Protein AF-W1XND2-F1 (afdb_monomer_lite)

Sequence (72 aa):
GALFNGWLSFRLGRKYSLMAGAILFVLGSIGSAFATSVEMLIAARVVLGIAVGIASYTAPLYLSEMASENVR

InterPro domains:
  IPR005828 Major facilitator, sugar transporter-like [PF00083] (1-72)
  IPR005829 Sugar transporter, conserved site [PS00217] (47-72)
  IPR020846 Major facilitator superfamily domain [PS50850] (1-72)
  IPR036259 MFS transporter superfamily [G3DSA:1.20.1250.20] (1-72)
  IPR036259 MFS transporter superfamily [SSF103473] (1-72)
  IPR050360 Major Facilitator Superfamily Sugar Transporters [PTHR48022] (1-72)

Radius of gyration: 14.87 Å; chains: 1; bounding box: 39×29×38 Å

Foldseek 3Di:
DPPVVVVVVVPPDLVVLLVVLVVLLVVLVVQCVPDPDPVSNVVSVVSNVVSVVSNVVSVVVVVVVVPPPVPD

Structure (mmCIF, N/CA/C/O backbone):
data_AF-W1XND2-F1
#
_entry.id   AF-W1XND2-F1
#
loop_
_atom_site.group_PDB
_atom_site.id
_atom_site.type_symbol
_atom_site.label_atom_id
_atom_site.label_alt_id
_atom_site.label_comp_id
_atom_site.label_asym_id
_atom_site.label_entity_id
_atom_site.label_seq_id
_atom_site.pdbx_PDB_ins_code
_atom_site.Cartn_x
_atom_site.Cartn_y
_atom_site.Cartn_z
_atom_site.occupancy
_atom_site.B_iso_or_equiv
_atom_site.auth_seq_id
_atom_site.auth_comp_id
_atom_site.auth_asym_id
_atom_site.auth_atom_id
_atom_site.pdbx_PDB_model_num
ATOM 1 N N . GLY A 1 1 ? -0.112 -14.802 -3.441 1.00 42.56 1 GLY A N 1
ATOM 2 C CA . GLY A 1 1 ? -0.565 -13.409 -3.254 1.00 42.56 1 GLY A CA 1
ATOM 3 C C . GLY 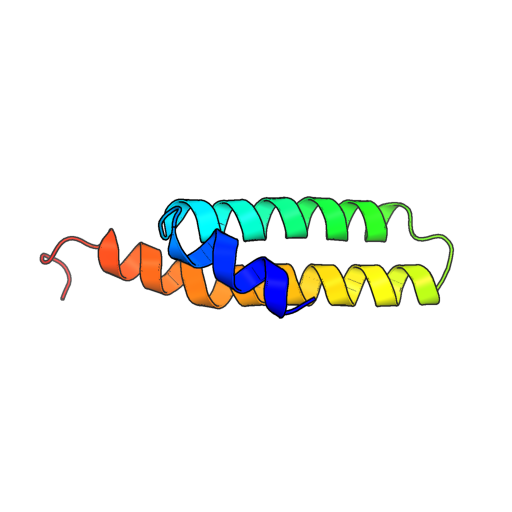A 1 1 ? -1.692 -13.309 -2.242 1.00 42.56 1 GLY A C 1
ATOM 4 O O . GLY A 1 1 ? -1.460 -12.843 -1.139 1.00 42.56 1 GLY A O 1
ATOM 5 N N . ALA A 1 2 ? -2.890 -13.793 -2.586 1.00 46.28 2 ALA A N 1
ATOM 6 C CA . ALA A 1 2 ? -4.098 -13.662 -1.758 1.00 46.28 2 ALA A CA 1
ATOM 7 C C . ALA A 1 2 ? -4.146 -14.551 -0.494 1.00 46.28 2 ALA A C 1
ATOM 9 O O . ALA A 1 2 ? -4.752 -14.161 0.498 1.00 46.28 2 ALA A O 1
ATOM 10 N N . LEU A 1 3 ? -3.481 -15.714 -0.489 1.00 48.91 3 LEU A N 1
ATOM 11 C CA . LEU A 1 3 ? -3.583 -16.671 0.627 1.00 48.91 3 LEU A CA 1
ATOM 12 C C . LEU A 1 3 ? -2.805 -16.255 1.890 1.00 48.91 3 LEU A C 1
ATOM 14 O O . LEU A 1 3 ? -3.206 -16.614 2.991 1.00 48.91 3 LEU A O 1
ATOM 18 N N . PHE A 1 4 ? -1.738 -15.458 1.756 1.00 51.50 4 PHE A N 1
ATOM 19 C CA . PHE A 1 4 ? -0.929 -15.009 2.902 1.00 51.50 4 PHE A CA 1
ATOM 20 C C . PHE A 1 4 ? -1.390 -13.670 3.502 1.00 51.50 4 PHE A C 1
ATOM 22 O O . PHE A 1 4 ? -1.197 -13.443 4.694 1.00 51.50 4 PHE A O 1
ATOM 29 N N . ASN A 1 5 ? -2.056 -12.805 2.727 1.00 49.03 5 ASN A N 1
ATOM 30 C CA . ASN A 1 5 ? -2.546 -11.517 3.240 1.00 49.03 5 ASN A CA 1
ATOM 31 C C . ASN A 1 5 ? -3.780 -11.656 4.146 1.00 49.03 5 ASN A C 1
ATOM 33 O O . ASN A 1 5 ? -3.964 -10.845 5.053 1.00 49.03 5 ASN A O 1
ATOM 37 N N . GLY A 1 6 ? -4.608 -12.685 3.937 1.00 49.84 6 GLY A N 1
ATOM 38 C CA . GLY A 1 6 ? -5.809 -12.907 4.748 1.00 49.84 6 GLY A CA 1
ATOM 39 C C . GLY A 1 6 ? -5.500 -13.306 6.194 1.00 49.84 6 GLY A C 1
ATOM 40 O O . GLY A 1 6 ? -6.163 -12.835 7.117 1.00 49.84 6 GLY A O 1
ATOM 41 N N . TRP A 1 7 ? -4.457 -14.117 6.414 1.00 47.38 7 TRP A N 1
ATOM 42 C CA . TRP A 1 7 ? -4.139 -14.642 7.749 1.00 47.38 7 TRP A CA 1
ATOM 43 C C . TRP A 1 7 ? -3.501 -13.591 8.670 1.00 47.38 7 TRP A C 1
ATOM 45 O O . TRP A 1 7 ? -3.734 -13.605 9.877 1.00 47.38 7 TRP A O 1
ATOM 55 N N . LEU A 1 8 ? -2.756 -12.633 8.103 1.00 47.97 8 LEU A N 1
ATOM 56 C CA . LEU A 1 8 ? -2.173 -11.527 8.868 1.00 47.97 8 LEU A CA 1
ATOM 57 C C . LEU A 1 8 ? -3.199 -10.415 9.160 1.00 47.97 8 LEU A C 1
ATOM 59 O O . LEU A 1 8 ? -3.181 -9.824 10.238 1.00 47.97 8 LEU A O 1
ATOM 63 N N . SER A 1 9 ? -4.136 -10.163 8.239 1.00 46.03 9 SER A N 1
ATOM 64 C CA . SER A 1 9 ? -5.135 -9.094 8.385 1.00 46.03 9 SER A CA 1
ATOM 65 C C . SER A 1 9 ? -6.207 -9.407 9.443 1.00 46.03 9 SER A C 1
ATOM 67 O O . SER A 1 9 ? -6.699 -8.491 10.100 1.00 46.03 9 SER A O 1
ATOM 69 N N . PHE A 1 10 ? -6.510 -10.686 9.704 1.00 49.75 10 PHE A N 1
ATOM 70 C CA . PHE A 1 10 ? -7.578 -11.055 10.642 1.00 49.75 10 PHE A CA 1
ATOM 71 C C . PHE A 1 10 ? -7.183 -11.001 12.129 1.00 49.75 10 PHE A C 1
ATOM 73 O O . PHE A 1 10 ? -8.061 -10.969 12.988 1.00 49.75 10 PHE A O 1
ATOM 80 N N . ARG A 1 11 ? -5.883 -10.987 12.466 1.00 50.28 11 ARG A N 1
ATOM 81 C CA . ARG A 1 11 ? -5.428 -11.131 13.866 1.00 50.28 11 ARG A CA 1
ATOM 82 C C . ARG A 1 11 ? -4.909 -9.856 14.530 1.00 50.28 11 ARG A C 1
ATOM 84 O O . ARG A 1 11 ? -4.823 -9.829 15.751 1.00 50.28 11 ARG A O 1
ATOM 91 N N . LEU A 1 12 ? -4.566 -8.816 13.765 1.00 54.03 12 LEU A N 1
ATOM 92 C CA . LEU A 1 12 ? -3.870 -7.643 14.313 1.00 54.03 12 LEU A CA 1
ATOM 93 C C . LEU A 1 12 ? -4.772 -6.431 14.605 1.00 54.03 12 LEU A C 1
ATOM 95 O O . LEU A 1 12 ? -4.420 -5.622 15.452 1.00 54.03 12 LEU A O 1
ATOM 99 N N . GLY A 1 13 ? -5.958 -6.312 14.003 1.00 63.16 1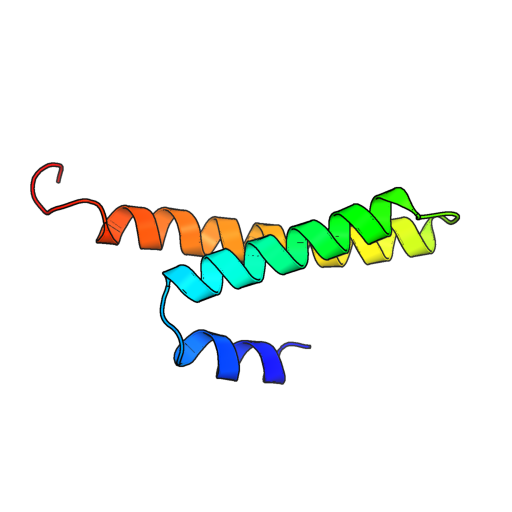3 GLY A N 1
ATOM 100 C CA . GLY A 1 13 ? -6.865 -5.178 14.234 1.00 63.16 13 GLY A CA 1
ATOM 101 C C . GLY A 1 13 ? -6.751 -4.074 13.176 1.00 63.16 13 GLY A C 1
ATOM 102 O O . GLY A 1 13 ? -5.767 -3.959 12.445 1.00 63.16 13 GLY A O 1
ATOM 103 N N . ARG A 1 14 ? -7.804 -3.261 13.058 1.00 67.44 14 ARG A N 1
ATOM 104 C CA . ARG A 1 14 ? -8.042 -2.356 11.913 1.00 67.44 14 ARG A CA 1
ATOM 105 C C . ARG A 1 14 ? -6.951 -1.293 11.724 1.00 67.44 14 ARG A C 1
ATOM 107 O O . ARG A 1 14 ? -6.556 -1.024 10.593 1.00 67.44 14 ARG A O 1
ATOM 114 N N . LYS A 1 15 ? -6.350 -0.808 12.817 1.00 69.19 15 LYS A N 1
ATOM 115 C CA . LYS A 1 15 ? -5.155 0.062 12.801 1.00 69.19 15 LYS A CA 1
ATOM 116 C C . LYS A 1 15 ? -3.966 -0.570 12.060 1.00 69.19 15 LYS A C 1
ATOM 118 O O . LYS A 1 15 ? -3.273 0.111 11.309 1.00 69.19 15 LYS A O 1
ATOM 123 N N . TYR A 1 16 ? -3.735 -1.869 12.244 1.00 71.62 16 TYR A N 1
ATOM 124 C CA . TYR A 1 16 ? -2.607 -2.567 11.626 1.00 71.62 16 TYR A CA 1
ATOM 125 C C . TYR A 1 16 ? -2.836 -2.857 10.146 1.00 71.62 16 TYR A C 1
ATOM 127 O O . TYR A 1 16 ? -1.878 -2.830 9.381 1.00 71.62 16 TYR A O 1
ATOM 135 N N . SER A 1 17 ? -4.085 -3.064 9.720 1.00 74.94 17 SER A N 1
ATOM 136 C CA . SER A 1 17 ? -4.404 -3.161 8.287 1.00 74.94 17 SER A CA 1
ATOM 137 C C . SER A 1 17 ? -4.128 -1.837 7.564 1.00 74.94 17 SER A C 1
ATOM 139 O O . SER A 1 17 ? -3.579 -1.837 6.463 1.00 74.94 17 SER A O 1
ATOM 141 N N . LEU A 1 18 ? -4.401 -0.703 8.219 1.00 79.12 18 LEU A N 1
ATOM 142 C CA . LEU A 1 18 ? -4.094 0.627 7.688 1.00 79.12 18 LEU A CA 1
ATOM 143 C C . LEU A 1 18 ? -2.574 0.890 7.645 1.00 79.12 18 LEU A C 1
ATOM 145 O O . LEU A 1 18 ? -2.064 1.372 6.636 1.00 79.12 18 LEU A O 1
ATOM 149 N N . MET A 1 19 ? -1.828 0.477 8.681 1.00 78.81 19 MET A N 1
ATOM 150 C CA . MET A 1 19 ? -0.353 0.501 8.673 1.00 78.81 19 MET A CA 1
ATOM 151 C C . MET A 1 19 ? 0.253 -0.408 7.597 1.00 78.81 19 MET A C 1
ATOM 153 O O . MET A 1 19 ? 1.200 -0.004 6.929 1.00 78.81 19 MET A O 1
ATOM 157 N N . ALA A 1 20 ? -0.279 -1.615 7.399 1.00 78.94 20 ALA A N 1
ATOM 158 C CA . ALA A 1 20 ? 0.198 -2.530 6.365 1.00 78.94 20 ALA A CA 1
ATOM 159 C C . ALA A 1 20 ? -0.004 -1.941 4.960 1.00 78.94 20 ALA A C 1
ATOM 161 O O . ALA A 1 20 ? 0.907 -2.000 4.133 1.00 78.94 20 ALA A O 1
ATOM 162 N N . GLY A 1 21 ? -1.158 -1.307 4.714 1.00 82.81 21 GLY A N 1
ATOM 163 C CA . GLY A 1 21 ? -1.412 -0.546 3.489 1.00 82.81 21 GLY A CA 1
ATOM 164 C C . GLY A 1 21 ? -0.412 0.598 3.295 1.00 82.81 21 GLY A C 1
ATOM 165 O O . GLY A 1 21 ? 0.147 0.741 2.211 1.00 82.81 21 GLY A O 1
ATOM 166 N N . ALA A 1 22 ? -0.109 1.360 4.350 1.00 82.25 22 ALA A N 1
ATOM 167 C CA . ALA A 1 22 ? 0.878 2.440 4.292 1.00 82.25 22 ALA A CA 1
ATOM 168 C C . ALA A 1 22 ? 2.297 1.934 3.968 1.00 82.25 22 ALA A C 1
ATOM 170 O O . ALA A 1 22 ? 2.979 2.513 3.126 1.00 82.25 22 ALA A O 1
ATOM 171 N N . ILE A 1 23 ? 2.731 0.825 4.575 1.00 84.44 23 ILE A N 1
ATOM 172 C CA . ILE A 1 23 ? 4.042 0.216 4.292 1.00 84.44 23 ILE A CA 1
ATOM 173 C C . ILE A 1 23 ? 4.112 -0.258 2.835 1.00 84.44 23 ILE A C 1
ATOM 175 O O . ILE A 1 23 ? 5.083 0.033 2.138 1.00 84.44 23 ILE A O 1
ATOM 179 N N . LEU A 1 24 ? 3.069 -0.935 2.344 1.00 84.62 24 LEU A N 1
ATOM 180 C CA . LEU A 1 24 ? 2.985 -1.357 0.942 1.00 84.62 24 LEU A CA 1
ATOM 181 C C . LEU A 1 24 ? 3.005 -0.164 -0.020 1.00 84.62 24 LEU A C 1
ATOM 183 O O . LEU A 1 24 ? 3.631 -0.242 -1.076 1.00 84.62 24 LEU A O 1
ATOM 187 N N . PHE A 1 25 ? 2.366 0.947 0.352 1.00 87.62 25 PHE A N 1
ATOM 188 C CA . PHE A 1 25 ? 2.370 2.172 -0.441 1.00 87.62 25 PHE A CA 1
ATOM 189 C C . PHE A 1 25 ? 3.777 2.768 -0.546 1.00 87.62 25 PHE A C 1
ATOM 191 O O . PHE A 1 25 ? 4.225 3.096 -1.643 1.00 87.62 25 PHE A O 1
ATOM 198 N N . VAL A 1 26 ? 4.505 2.848 0.572 1.00 89.19 26 VAL A N 1
ATOM 199 C CA . VAL A 1 26 ? 5.895 3.331 0.591 1.00 89.19 26 VAL A CA 1
ATOM 200 C C . VAL A 1 26 ? 6.784 2.447 -0.284 1.00 89.19 26 VAL A C 1
ATOM 202 O O . VAL A 1 26 ? 7.514 2.963 -1.128 1.00 89.19 26 VAL A O 1
ATOM 205 N N . LEU A 1 27 ? 6.679 1.121 -0.157 1.00 86.56 27 LEU A N 1
ATOM 206 C CA . LEU A 1 27 ? 7.456 0.184 -0.974 1.00 86.56 27 LEU A CA 1
ATOM 207 C C . LEU A 1 27 ? 7.134 0.312 -2.471 1.00 86.56 27 LEU A C 1
ATOM 209 O O . LEU A 1 27 ? 8.047 0.366 -3.293 1.00 86.56 27 LEU A O 1
ATOM 213 N N . GLY A 1 28 ? 5.852 0.417 -2.832 1.00 86.56 28 GLY A N 1
ATOM 214 C CA . GLY A 1 28 ? 5.424 0.620 -4.219 1.00 86.56 28 GLY A CA 1
ATOM 215 C C . GLY A 1 28 ? 5.863 1.974 -4.791 1.00 86.56 28 GLY A C 1
ATOM 216 O O . GLY A 1 28 ? 6.236 2.063 -5.963 1.00 86.56 28 GLY A O 1
ATOM 217 N N . SER A 1 29 ? 5.884 3.025 -3.967 1.00 89.44 29 SER A N 1
ATOM 218 C CA . SER A 1 29 ? 6.351 4.354 -4.372 1.00 89.44 29 SER A CA 1
ATOM 219 C C . SER A 1 29 ? 7.862 4.383 -4.578 1.00 89.44 29 SER A C 1
ATOM 221 O O . SER A 1 29 ? 8.319 4.974 -5.552 1.00 89.44 29 SER A O 1
ATOM 223 N N . ILE A 1 30 ? 8.637 3.724 -3.711 1.00 91.69 30 ILE A N 1
ATOM 224 C CA . ILE A 1 30 ? 10.090 3.579 -3.879 1.00 91.69 30 ILE A CA 1
ATOM 225 C C . ILE A 1 30 ? 10.383 2.772 -5.148 1.00 91.69 30 ILE A C 1
ATOM 227 O O . ILE A 1 30 ? 11.182 3.201 -5.975 1.00 91.69 30 ILE A O 1
ATOM 231 N N . GLY A 1 31 ? 9.682 1.653 -5.359 1.00 87.50 31 GLY A N 1
ATOM 232 C CA . GLY A 1 31 ? 9.807 0.859 -6.583 1.00 87.50 31 GLY A CA 1
ATOM 233 C C . GLY A 1 31 ? 9.475 1.652 -7.851 1.00 87.50 31 GLY A C 1
ATOM 234 O O . GLY A 1 31 ? 10.137 1.476 -8.869 1.00 87.50 31 GLY A O 1
ATOM 235 N N . SER A 1 32 ? 8.508 2.572 -7.777 1.00 88.38 32 SER A N 1
ATOM 236 C CA . SER A 1 32 ? 8.192 3.490 -8.880 1.00 88.38 32 SER A CA 1
ATOM 237 C C . SER A 1 32 ? 9.266 4.567 -9.072 1.00 88.38 32 SER A C 1
ATOM 239 O O . SER A 1 32 ? 9.553 4.932 -10.205 1.00 88.38 32 SER A O 1
ATOM 241 N N . ALA A 1 33 ? 9.874 5.065 -7.991 1.00 89.50 33 ALA A N 1
ATOM 242 C CA . ALA A 1 33 ? 10.916 6.094 -8.043 1.00 89.50 33 ALA A CA 1
ATOM 243 C C . ALA A 1 33 ? 12.225 5.585 -8.667 1.00 89.50 33 ALA A C 1
ATOM 245 O O . ALA A 1 33 ? 12.903 6.331 -9.366 1.00 89.50 33 ALA A O 1
ATOM 246 N N . PHE A 1 34 ? 12.560 4.310 -8.449 1.00 91.25 34 PHE A N 1
ATOM 24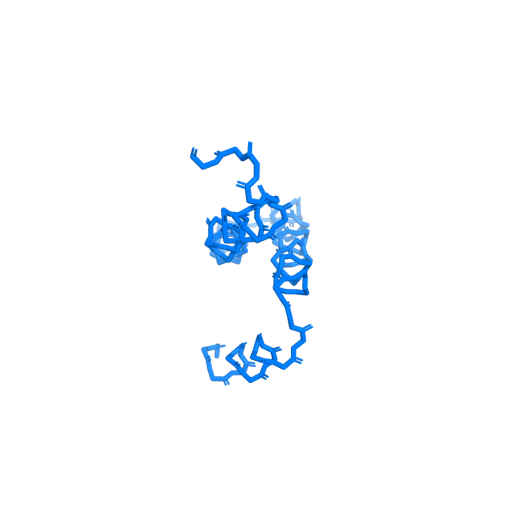7 C CA . PHE A 1 34 ? 13.724 3.655 -9.056 1.00 91.25 34 PHE A CA 1
ATOM 248 C C . PHE A 1 34 ? 13.404 2.939 -10.379 1.00 91.25 34 PHE A C 1
ATOM 250 O O . PHE A 1 34 ? 14.274 2.271 -10.940 1.00 91.25 34 PHE A O 1
ATOM 257 N N . ALA A 1 35 ? 12.175 3.055 -10.896 1.00 88.38 35 ALA A N 1
ATOM 258 C CA . ALA A 1 35 ? 11.773 2.356 -12.108 1.00 88.38 35 ALA A CA 1
ATOM 259 C C . ALA A 1 35 ? 12.568 2.857 -13.322 1.00 88.38 35 ALA A C 1
ATOM 261 O O . ALA A 1 35 ? 12.417 3.993 -13.764 1.00 88.38 35 ALA A O 1
ATOM 262 N N . THR A 1 36 ? 13.408 1.983 -13.878 1.00 88.38 36 THR A N 1
ATOM 263 C CA . THR A 1 36 ? 14.227 2.276 -15.069 1.00 88.38 36 THR A CA 1
ATOM 264 C C . THR A 1 36 ? 13.591 1.749 -16.362 1.00 88.38 36 THR A C 1
ATOM 266 O O . THR A 1 36 ? 14.060 2.053 -17.455 1.00 88.38 36 THR A O 1
ATOM 269 N N . SER A 1 37 ? 12.511 0.967 -16.257 1.00 91.25 37 SER A N 1
ATOM 270 C CA . SER A 1 37 ? 11.771 0.398 -17.387 1.00 91.25 37 SER A CA 1
ATOM 271 C C . SER A 1 37 ? 10.256 0.502 -17.184 1.00 91.25 37 SER A C 1
ATOM 273 O O . SER A 1 37 ? 9.758 0.568 -16.056 1.00 91.25 37 SER A O 1
ATOM 275 N N . VAL A 1 38 ? 9.504 0.493 -18.291 1.00 91.19 38 VAL A N 1
ATOM 276 C CA . VAL A 1 38 ? 8.029 0.567 -18.280 1.00 91.19 38 VAL A CA 1
ATOM 277 C C . VAL A 1 38 ? 7.421 -0.628 -17.542 1.00 91.19 38 VAL A C 1
ATOM 279 O O . VAL A 1 38 ? 6.464 -0.472 -16.790 1.00 91.19 38 VAL A O 1
ATOM 282 N N . GLU A 1 39 ? 8.007 -1.812 -17.693 1.00 90.62 39 GLU A N 1
ATOM 283 C CA . GLU A 1 39 ? 7.569 -3.041 -17.023 1.00 90.62 39 GLU A CA 1
ATOM 284 C C . GLU A 1 39 ? 7.691 -2.926 -15.498 1.00 90.62 39 GLU A C 1
ATOM 286 O O . GLU A 1 39 ? 6.763 -3.278 -14.766 1.00 90.62 39 GLU A O 1
ATOM 291 N N . MET A 1 40 ? 8.802 -2.357 -15.014 1.00 88.62 40 MET A N 1
ATOM 292 C CA . MET A 1 40 ? 9.022 -2.110 -13.589 1.00 88.62 40 MET A CA 1
ATOM 293 C C . MET A 1 40 ? 8.039 -1.068 -13.045 1.00 88.62 40 MET A C 1
ATOM 295 O O . MET A 1 40 ? 7.500 -1.236 -11.950 1.00 88.62 40 MET A O 1
ATOM 299 N N . LEU A 1 41 ? 7.739 -0.035 -13.836 1.00 89.56 41 LEU A N 1
ATOM 300 C CA . LEU A 1 41 ? 6.737 0.971 -13.492 1.00 89.56 41 LEU A CA 1
ATOM 301 C C . LEU A 1 41 ? 5.331 0.354 -13.382 1.00 89.56 41 LEU A C 1
ATOM 303 O O . LEU A 1 41 ? 4.599 0.651 -12.438 1.00 89.56 41 LEU A O 1
ATOM 307 N N . ILE A 1 42 ? 4.957 -0.537 -14.307 1.00 91.94 42 ILE A N 1
ATOM 308 C CA . ILE A 1 42 ? 3.672 -1.254 -14.276 1.00 91.94 42 ILE A CA 1
ATOM 309 C C . ILE A 1 42 ? 3.591 -2.146 -13.034 1.00 91.94 42 ILE A C 1
ATOM 311 O O . ILE A 1 42 ? 2.597 -2.094 -12.309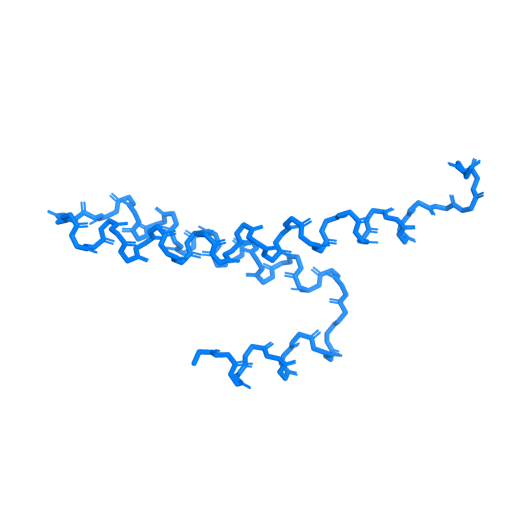 1.00 91.94 42 ILE A O 1
ATOM 315 N N . ALA A 1 43 ? 4.641 -2.915 -12.738 1.00 89.38 43 ALA A N 1
ATOM 316 C CA . ALA A 1 43 ? 4.684 -3.757 -11.545 1.00 89.38 43 ALA A CA 1
ATOM 317 C C . ALA A 1 43 ? 4.533 -2.925 -10.258 1.00 89.38 43 ALA A C 1
ATOM 319 O O . ALA A 1 43 ? 3.718 -3.253 -9.392 1.00 89.38 43 ALA A O 1
ATOM 320 N N . ALA A 1 44 ? 5.246 -1.801 -10.157 1.00 90.12 44 ALA A N 1
ATOM 321 C CA . ALA A 1 44 ? 5.147 -0.896 -9.018 1.00 90.12 44 ALA A CA 1
ATOM 322 C C . ALA A 1 44 ? 3.746 -0.264 -8.891 1.00 90.12 44 ALA A C 1
ATOM 324 O O . ALA A 1 44 ? 3.219 -0.138 -7.783 1.00 90.12 44 ALA A O 1
ATOM 325 N N . ARG A 1 45 ? 3.083 0.050 -10.013 1.00 88.69 45 ARG A N 1
ATOM 326 C CA . ARG A 1 45 ? 1.692 0.533 -10.037 1.00 88.69 45 ARG A CA 1
ATOM 327 C C . ARG A 1 45 ? 0.685 -0.498 -9.545 1.00 88.69 45 ARG A C 1
ATOM 329 O O . ARG A 1 45 ? -0.257 -0.114 -8.855 1.00 88.69 45 ARG A O 1
ATOM 336 N N . VAL A 1 46 ? 0.880 -1.779 -9.848 1.00 89.81 46 VAL A N 1
ATOM 337 C CA . VAL A 1 46 ? 0.023 -2.853 -9.320 1.00 89.81 46 VAL A CA 1
ATOM 338 C C . VAL A 1 46 ? 0.149 -2.931 -7.797 1.00 89.81 46 VAL A C 1
ATOM 340 O O . VAL A 1 46 ? -0.863 -2.975 -7.098 1.00 89.81 46 VAL A O 1
ATOM 343 N N . VAL A 1 47 ? 1.375 -2.864 -7.269 1.00 88.62 47 VAL A N 1
ATOM 344 C CA . VAL A 1 47 ? 1.626 -2.854 -5.816 1.00 88.62 47 VAL A CA 1
ATOM 345 C C . VAL A 1 47 ? 0.992 -1.630 -5.152 1.00 88.62 47 VAL A C 1
ATOM 347 O O . VAL A 1 47 ? 0.295 -1.767 -4.145 1.00 88.62 47 VAL A O 1
ATOM 350 N N . LEU A 1 48 ? 1.163 -0.444 -5.743 1.00 89.81 48 LEU A N 1
ATOM 351 C CA . LEU A 1 48 ? 0.519 0.788 -5.282 1.00 89.81 48 LEU A CA 1
ATOM 352 C C . LEU A 1 48 ? -1.010 0.682 -5.300 1.00 89.81 48 LEU A C 1
ATOM 354 O O . LEU A 1 48 ? -1.660 1.098 -4.345 1.00 89.81 48 LEU A O 1
ATOM 358 N N . GLY A 1 49 ? -1.591 0.096 -6.348 1.00 87.94 49 GLY A N 1
ATOM 359 C CA . GLY A 1 49 ? -3.035 -0.117 -6.449 1.00 87.94 49 GLY A CA 1
ATOM 360 C C . GLY A 1 49 ? -3.574 -1.009 -5.331 1.00 87.94 49 GLY A C 1
ATOM 361 O O . GLY A 1 49 ? -4.597 -0.689 -4.728 1.00 87.94 49 GLY A O 1
ATOM 362 N N . ILE A 1 50 ? -2.852 -2.080 -4.989 1.00 85.56 50 ILE A N 1
ATOM 363 C CA . ILE A 1 50 ? -3.204 -2.960 -3.865 1.00 85.56 50 ILE A CA 1
ATOM 364 C C . ILE A 1 50 ? -3.137 -2.194 -2.536 1.00 85.56 50 ILE A C 1
ATOM 366 O O . ILE A 1 50 ? -4.054 -2.297 -1.721 1.00 85.56 50 ILE A O 1
ATOM 370 N N . ALA A 1 51 ? -2.087 -1.396 -2.326 1.00 86.12 51 ALA A N 1
ATOM 371 C CA . ALA A 1 51 ? -1.924 -0.591 -1.118 1.00 86.12 51 ALA A CA 1
ATOM 372 C C . ALA A 1 51 ? -3.068 0.421 -0.934 1.00 86.12 51 ALA A C 1
ATOM 374 O O . ALA A 1 51 ? -3.656 0.511 0.146 1.00 86.12 51 ALA A O 1
ATOM 375 N N . VAL A 1 52 ? -3.422 1.137 -2.007 1.00 87.19 52 VAL A N 1
ATOM 376 C CA . VAL A 1 52 ? -4.528 2.102 -2.010 1.00 87.19 52 VAL A CA 1
ATOM 377 C C . VAL A 1 52 ? -5.863 1.401 -1.779 1.00 87.19 52 VAL A C 1
ATOM 379 O O . VAL A 1 52 ? -6.642 1.873 -0.961 1.00 87.19 52 VAL A O 1
ATOM 382 N N . GLY A 1 53 ? -6.116 0.250 -2.409 1.00 86.06 53 GLY A N 1
ATOM 383 C CA . GLY A 1 53 ? -7.356 -0.505 -2.201 1.00 86.06 53 GLY A CA 1
ATOM 384 C C . GLY A 1 53 ? -7.574 -0.908 -0.738 1.00 86.06 53 GLY A C 1
ATOM 385 O O . GLY A 1 53 ? -8.670 -0.745 -0.201 1.00 86.06 53 GLY A O 1
ATOM 386 N N . ILE A 1 54 ? -6.513 -1.358 -0.060 1.00 82.00 54 ILE A N 1
ATOM 387 C CA . ILE A 1 54 ? -6.557 -1.682 1.375 1.00 82.00 54 ILE A CA 1
ATOM 388 C C . ILE A 1 54 ? -6.842 -0.425 2.205 1.00 82.00 54 ILE A C 1
ATOM 390 O O . ILE A 1 54 ? -7.678 -0.463 3.113 1.00 82.00 54 ILE A O 1
ATOM 394 N N . ALA A 1 55 ? -6.179 0.691 1.894 1.00 82.81 55 ALA A N 1
ATOM 395 C CA . ALA A 1 55 ? -6.373 1.952 2.601 1.00 82.81 55 ALA A CA 1
ATOM 396 C C . ALA A 1 55 ? -7.796 2.506 2.411 1.00 82.81 55 ALA A C 1
ATOM 398 O O . ALA A 1 55 ? -8.426 2.888 3.392 1.00 82.81 55 ALA A O 1
ATOM 399 N N . SER A 1 56 ? -8.335 2.485 1.189 1.00 84.88 56 SER A N 1
ATOM 400 C CA . SER A 1 56 ? -9.680 2.976 0.866 1.00 84.88 56 SER A CA 1
ATOM 401 C C . SER A 1 56 ? -10.795 2.181 1.542 1.00 84.88 56 SER A C 1
ATOM 403 O O . SER A 1 56 ? -11.827 2.759 1.859 1.00 84.88 56 SER A O 1
ATOM 405 N N . TYR A 1 57 ? -10.598 0.884 1.793 1.00 82.50 57 TYR A N 1
ATOM 406 C CA . TYR A 1 57 ? -11.555 0.081 2.557 1.00 82.50 57 TYR A CA 1
ATOM 407 C C . TYR A 1 57 ? -11.392 0.272 4.071 1.00 82.50 57 TYR A C 1
ATOM 409 O O . TYR A 1 57 ? -12.369 0.432 4.799 1.00 82.50 57 TYR A O 1
ATOM 417 N N . THR A 1 58 ? -10.150 0.283 4.559 1.00 80.06 58 THR A N 1
ATOM 418 C CA . THR A 1 58 ? -9.868 0.303 6.003 1.00 80.06 58 THR A CA 1
ATOM 419 C C . THR A 1 58 ? -10.063 1.690 6.619 1.00 80.06 58 THR A C 1
ATOM 421 O O . THR A 1 58 ? -10.483 1.785 7.767 1.00 80.06 58 THR A O 1
ATOM 424 N N . ALA A 1 59 ? -9.780 2.768 5.882 1.00 81.75 59 ALA A N 1
ATOM 425 C CA . ALA A 1 59 ? -9.884 4.139 6.378 1.00 81.75 59 ALA A CA 1
ATOM 426 C C . ALA A 1 59 ? -11.306 4.541 6.808 1.00 81.75 59 ALA A C 1
ATOM 428 O O . ALA A 1 59 ? -11.442 4.950 7.960 1.00 81.75 59 ALA A O 1
ATOM 429 N N . PRO A 1 60 ? -12.367 4.405 5.982 1.00 81.56 60 PRO A N 1
ATOM 430 C CA . PRO A 1 60 ? -13.723 4.753 6.409 1.00 81.56 60 PRO A CA 1
ATOM 431 C C . PRO A 1 60 ? -14.222 3.844 7.535 1.00 81.56 60 PRO A C 1
ATOM 433 O O . PRO A 1 60 ? -14.928 4.313 8.419 1.00 81.56 60 PRO A O 1
ATOM 436 N N . LEU A 1 61 ? -13.815 2.569 7.551 1.00 80.75 61 LEU A N 1
ATOM 437 C CA . LEU A 1 61 ? -14.186 1.621 8.604 1.00 80.75 61 LEU A CA 1
ATOM 438 C C . LEU A 1 61 ? -13.563 2.014 9.952 1.00 80.75 61 LEU A C 1
ATOM 440 O O . LEU A 1 61 ? -14.253 2.123 10.959 1.00 80.75 61 LEU A O 1
ATOM 444 N N . TYR A 1 62 ? -12.260 2.306 9.948 1.00 77.88 62 TYR A N 1
ATOM 445 C CA . TYR A 1 62 ? -11.546 2.789 11.124 1.00 77.88 62 TYR A CA 1
ATOM 446 C C . TYR A 1 62 ? -12.100 4.136 11.600 1.00 77.88 62 TYR A C 1
ATOM 448 O O . TYR A 1 62 ? -12.318 4.316 12.794 1.00 77.88 62 TYR A O 1
ATOM 456 N N . LEU A 1 63 ? -12.384 5.065 10.680 1.00 78.62 63 LEU A N 1
ATOM 457 C CA . LEU A 1 63 ? -13.045 6.331 11.006 1.00 78.62 63 LEU A CA 1
ATOM 458 C C . LEU A 1 63 ? -14.426 6.110 11.627 1.00 78.62 63 LEU A C 1
ATOM 460 O O . LEU A 1 63 ? -14.724 6.754 12.621 1.00 78.62 63 LEU A O 1
ATOM 464 N N . SER A 1 64 ? -15.238 5.193 11.095 1.00 81.38 64 SER A N 1
ATOM 465 C CA . SER A 1 64 ? -16.568 4.874 11.629 1.00 81.38 64 SER A CA 1
ATOM 466 C C . SER A 1 64 ? -16.527 4.271 13.032 1.00 81.38 64 SER A C 1
ATOM 468 O O . SER A 1 64 ? -17.515 4.354 13.751 1.00 81.38 64 SER A O 1
ATOM 470 N N . GLU A 1 65 ? -15.424 3.640 13.419 1.00 76.75 65 GLU A N 1
ATOM 471 C CA . GLU A 1 65 ? -15.262 3.048 14.751 1.00 76.75 65 GLU A CA 1
ATOM 472 C C . GLU A 1 65 ? -14.611 3.981 15.755 1.00 76.75 65 GLU A C 1
ATOM 4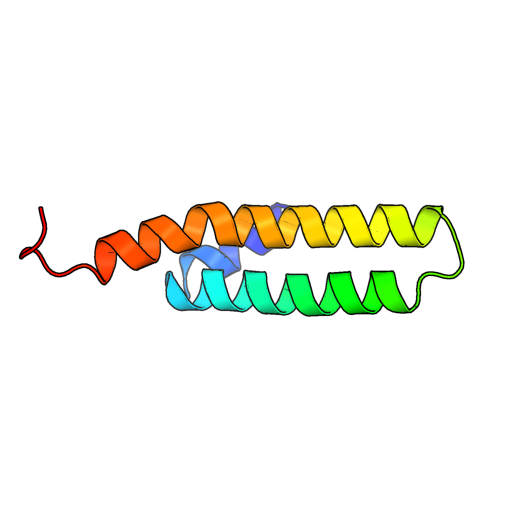74 O O . GLU A 1 65 ? -14.844 3.864 16.954 1.00 76.75 65 GLU A O 1
ATOM 479 N N . MET A 1 66 ? -13.757 4.881 15.270 1.00 69.25 66 MET A N 1
ATOM 480 C CA . MET A 1 66 ? -13.195 5.960 16.074 1.00 69.25 66 MET A CA 1
ATOM 481 C C . MET A 1 66 ? -14.200 7.099 16.257 1.00 69.25 66 MET A C 1
ATOM 483 O O . MET A 1 66 ? -14.117 7.838 17.237 1.00 69.25 66 MET A O 1
ATOM 487 N N . ALA A 1 67 ? -15.151 7.248 15.333 1.00 68.25 67 ALA A N 1
ATOM 488 C CA . ALA A 1 67 ? -16.288 8.134 15.487 1.00 68.25 67 ALA A CA 1
ATOM 489 C C . ALA A 1 67 ? -17.159 7.618 16.640 1.00 68.25 67 ALA A C 1
ATOM 491 O O . ALA A 1 67 ? -17.948 6.688 16.495 1.00 68.25 67 ALA A O 1
ATOM 492 N N . SER A 1 68 ? -16.968 8.225 17.813 1.00 54.38 68 SER A N 1
ATOM 493 C CA . SER A 1 68 ? -17.861 8.101 18.964 1.00 54.38 68 SER A CA 1
ATOM 494 C C . SER A 1 68 ? -19.315 8.325 18.531 1.00 54.38 68 SER A C 1
ATOM 496 O O . SER A 1 68 ? -19.583 9.180 17.688 1.00 54.38 68 SER A O 1
ATOM 498 N N . GLU A 1 69 ?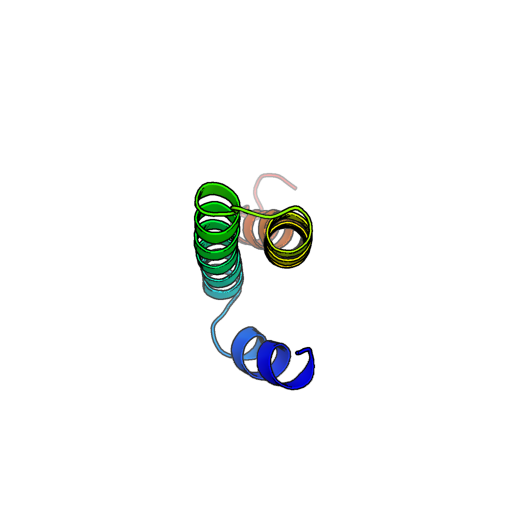 -20.238 7.600 19.166 1.00 54.94 69 GLU A N 1
ATOM 499 C CA . GLU A 1 69 ? -21.705 7.588 18.994 1.00 54.94 69 GLU A CA 1
ATOM 500 C C . GLU A 1 69 ? -22.403 8.975 18.971 1.00 54.94 69 GLU A C 1
ATOM 502 O O . GLU A 1 69 ? -23.599 9.067 18.724 1.00 54.94 69 GLU A O 1
ATOM 507 N N . ASN A 1 70 ? -21.665 10.072 19.161 1.00 51.72 70 ASN A N 1
ATOM 508 C CA . ASN A 1 70 ? -22.154 11.448 19.245 1.00 51.72 70 ASN A CA 1
ATOM 509 C C . ASN A 1 70 ? -22.273 12.213 17.909 1.00 51.72 70 ASN A C 1
ATOM 511 O O . ASN A 1 70 ? -22.593 13.399 17.937 1.00 51.72 70 ASN A O 1
ATOM 515 N N . VAL A 1 71 ? -22.020 11.593 16.748 1.00 55.56 71 VAL A N 1
ATOM 516 C CA . VAL A 1 71 ? -22.177 12.256 15.425 1.00 55.56 71 VAL A CA 1
ATOM 517 C C . VAL A 1 71 ? -22.961 11.385 14.431 1.00 55.56 71 VAL A C 1
ATOM 519 O O . VAL A 1 71 ? -22.697 11.409 13.230 1.00 55.56 71 VAL A O 1
ATOM 522 N N . ARG A 1 72 ? -23.886 10.558 14.931 1.00 47.41 72 ARG A N 1
ATOM 523 C CA . ARG A 1 72 ? -24.742 9.717 14.084 1.00 47.41 72 ARG A CA 1
ATOM 524 C C . ARG A 1 72 ? -25.890 10.499 13.456 1.00 47.41 72 ARG A C 1
ATOM 526 O O . ARG A 1 72 ? -26.475 11.344 14.167 1.00 47.41 72 ARG A O 1
#

pLDDT: mean 75.7, std 15.68, range [42.56, 91.94]

Secondary structure (DSSP, 8-state):
-HHHHHHHHHHH-HHHHHHHHHHHHHHHHHHHHT--SHHHHHHHHHHHHHHHHHHHHHHHHHHHHHS-GGG-

Organism: NCBI:txid408170